Protein AF-A0A0J7KJ78-F1 (afdb_monomer_lite)

InterPro domains:
  IPR024145 Histone deacetylase complex subunit SAP30/SAP30-like [PTHR13286] (16-134)
  IPR025717 Histone deacetylase complex subunit SAP30 zinc-finger [PF13866] (15-88)
  IPR025718 Histone deacetylase complex subunit SAP30, Sin3 binding domain [PF13867] (106-133)

Structure (mmCIF, N/CA/C/O backbone):
data_AF-A0A0J7KJ78-F1
#
_entry.id   AF-A0A0J7KJ78-F1
#
loop_
_atom_site.group_PDB
_atom_site.id
_atom_site.type_symbol
_atom_site.label_atom_id
_atom_site.label_alt_id
_atom_site.label_comp_id
_atom_site.label_asym_id
_atom_site.label_entity_id
_atom_site.label_seq_id
_atom_site.pdbx_PDB_ins_code
_atom_site.Cartn_x
_atom_site.Cartn_y
_atom_site.Cartn_z
_atom_site.occupancy
_atom_site.B_iso_or_equiv
_atom_site.auth_seq_id
_atom_site.auth_comp_id
_atom_site.auth_asym_id
_atom_site.auth_atom_id
_at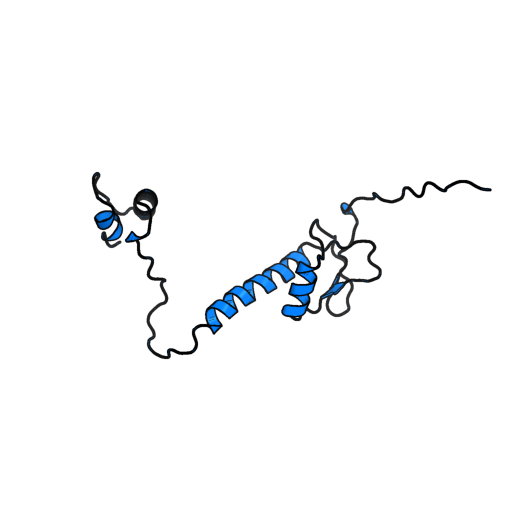om_site.pdbx_PDB_model_num
ATOM 1 N N . MET A 1 1 ? 47.546 -11.593 -13.029 1.00 41.75 1 MET A N 1
ATOM 2 C CA . MET A 1 1 ? 46.401 -11.460 -12.103 1.00 41.75 1 MET A CA 1
ATOM 3 C C . MET A 1 1 ? 45.654 -10.184 -12.456 1.00 41.75 1 MET A C 1
ATOM 5 O O . MET A 1 1 ? 46.176 -9.106 -12.203 1.00 41.75 1 MET A O 1
ATOM 9 N N . ASN A 1 2 ? 44.496 -10.301 -13.106 1.00 45.03 2 ASN A N 1
ATOM 10 C CA . ASN A 1 2 ? 43.690 -9.157 -13.536 1.00 45.03 2 ASN A CA 1
ATOM 11 C C . ASN A 1 2 ? 42.862 -8.635 -12.358 1.00 45.03 2 ASN A C 1
ATOM 13 O O . ASN A 1 2 ? 42.139 -9.398 -11.719 1.00 45.03 2 ASN A O 1
ATOM 17 N N . GLY A 1 3 ? 43.026 -7.344 -12.073 1.00 46.97 3 GLY A N 1
ATOM 18 C CA . GLY A 1 3 ? 42.365 -6.628 -10.992 1.00 46.97 3 GLY A CA 1
ATOM 19 C C . GLY A 1 3 ? 40.921 -6.251 -11.320 1.00 46.97 3 GLY A C 1
ATOM 20 O O . GLY A 1 3 ? 40.617 -5.823 -12.428 1.00 46.97 3 GLY A O 1
ATOM 21 N N . PHE A 1 4 ? 40.074 -6.455 -10.312 1.00 41.59 4 PHE A N 1
ATOM 22 C CA . PHE A 1 4 ? 38.828 -5.763 -9.973 1.00 41.59 4 PHE A CA 1
ATOM 23 C C . PHE A 1 4 ? 38.121 -4.969 -11.083 1.00 41.59 4 PHE A C 1
ATOM 25 O O . PHE A 1 4 ? 38.429 -3.810 -11.346 1.00 41.59 4 PHE A O 1
ATOM 32 N N . SER A 1 5 ? 37.060 -5.570 -11.626 1.00 50.25 5 SER A N 1
ATOM 33 C CA . SER A 1 5 ? 35.956 -4.839 -12.242 1.00 50.25 5 SER A CA 1
ATOM 34 C C . SER A 1 5 ? 35.207 -4.054 -11.161 1.00 50.25 5 SER A C 1
ATOM 36 O O . SER A 1 5 ? 34.554 -4.642 -10.299 1.00 50.25 5 SER A O 1
ATOM 38 N N . THR A 1 6 ? 35.285 -2.727 -11.209 1.00 50.31 6 THR A N 1
ATOM 39 C CA . THR A 1 6 ? 34.346 -1.824 -10.533 1.00 50.31 6 THR A CA 1
ATOM 40 C C . THR A 1 6 ? 32.974 -1.976 -11.188 1.00 50.31 6 THR A C 1
ATOM 42 O O . THR A 1 6 ? 32.632 -1.270 -12.133 1.00 50.31 6 THR A O 1
ATOM 45 N N . GLY A 1 7 ? 32.207 -2.963 -10.726 1.00 45.34 7 GLY A N 1
ATOM 46 C CA . GLY A 1 7 ? 30.794 -3.136 -11.056 1.00 45.34 7 GLY A CA 1
ATOM 47 C C . GLY A 1 7 ? 29.935 -2.138 -10.286 1.00 45.34 7 GLY A C 1
ATOM 48 O O . GLY A 1 7 ? 29.169 -2.529 -9.412 1.00 45.34 7 GLY A O 1
ATOM 49 N N . GLU A 1 8 ? 30.089 -0.850 -10.578 1.00 50.88 8 GLU A N 1
ATOM 50 C CA . GLU A 1 8 ? 29.216 0.210 -10.072 1.00 50.88 8 GLU A CA 1
ATOM 51 C C . GLU A 1 8 ? 28.005 0.355 -11.008 1.00 50.88 8 GLU A C 1
ATOM 53 O O . GLU A 1 8 ? 27.894 1.300 -11.781 1.00 50.88 8 GLU A O 1
ATOM 58 N N . GLU A 1 9 ? 27.086 -0.613 -10.964 1.00 50.22 9 GLU A N 1
ATOM 59 C CA . GLU A 1 9 ? 25.768 -0.516 -11.622 1.00 50.22 9 GLU A CA 1
ATOM 60 C C . GLU A 1 9 ? 24.613 -0.526 -10.606 1.00 50.22 9 GLU A C 1
ATOM 62 O O . GLU A 1 9 ? 23.507 -0.980 -10.898 1.00 50.22 9 GLU A O 1
ATOM 67 N N . ASP A 1 10 ? 24.850 -0.021 -9.396 1.00 51.78 10 ASP A N 1
ATOM 68 C CA . ASP A 1 10 ? 23.865 -0.031 -8.314 1.00 51.78 10 ASP A CA 1
ATOM 69 C C . ASP A 1 10 ? 23.435 1.392 -7.952 1.00 51.78 10 ASP A C 1
ATOM 71 O O . ASP A 1 10 ? 23.882 1.919 -6.942 1.00 51.78 10 ASP A O 1
ATOM 75 N N . SER A 1 11 ? 22.642 2.063 -8.805 1.00 53.38 11 SER A N 1
ATOM 76 C CA . SER A 1 11 ? 21.908 3.302 -8.433 1.00 53.38 11 SER A CA 1
ATOM 77 C C . SER A 1 11 ? 20.935 3.863 -9.488 1.00 53.38 11 SER A C 1
ATOM 79 O O . SER A 1 11 ? 20.533 5.023 -9.382 1.00 53.38 11 SER A O 1
ATOM 81 N N . ARG A 1 12 ? 20.479 3.098 -10.496 1.00 53.91 12 ARG A N 1
ATOM 82 C CA . ARG A 1 12 ? 19.322 3.574 -11.287 1.00 53.91 12 ARG A CA 1
ATOM 83 C C . ARG A 1 12 ? 18.103 3.574 -10.364 1.00 53.91 12 ARG A C 1
ATOM 85 O O . ARG A 1 12 ? 17.617 2.517 -9.967 1.00 53.91 12 ARG A O 1
ATOM 92 N N . GLY A 1 13 ? 17.741 4.779 -9.926 1.00 51.84 13 GLY A N 1
ATOM 93 C CA . GLY A 1 13 ? 16.841 5.042 -8.814 1.00 51.84 13 GLY A CA 1
ATOM 94 C C . GLY A 1 13 ? 15.480 4.371 -8.950 1.00 51.84 13 GLY A C 1
ATOM 95 O O . GLY A 1 13 ? 15.075 3.919 -10.017 1.00 51.84 13 GLY A O 1
ATOM 96 N N . ALA A 1 14 ? 14.750 4.355 -7.838 1.00 57.25 14 ALA A N 1
ATOM 97 C CA . ALA A 1 14 ? 13.423 3.760 -7.687 1.00 57.25 14 ALA A CA 1
ATOM 98 C C . ALA A 1 14 ? 12.367 4.178 -8.743 1.00 57.25 14 ALA A C 1
ATOM 100 O O . ALA A 1 14 ? 11.289 3.595 -8.761 1.00 57.25 14 ALA A O 1
ATOM 101 N N . ALA A 1 15 ? 12.655 5.156 -9.609 1.00 60.34 15 ALA A N 1
ATOM 102 C CA . ALA A 1 15 ? 11.726 5.746 -10.570 1.00 60.34 15 ALA A CA 1
ATOM 103 C C . ALA A 1 15 ? 11.267 4.794 -11.696 1.00 60.34 15 ALA A C 1
ATOM 105 O O . ALA A 1 15 ? 10.133 4.929 -12.145 1.00 60.34 15 ALA A O 1
ATOM 106 N N . ASP A 1 16 ? 12.081 3.804 -12.089 1.00 76.88 16 ASP A N 1
ATOM 107 C CA . ASP A 1 16 ? 11.751 2.883 -13.199 1.00 76.88 16 ASP A CA 1
ATOM 108 C C . ASP A 1 16 ? 11.438 1.449 -12.733 1.00 76.88 16 ASP A C 1
ATOM 110 O O . ASP A 1 16 ? 11.270 0.528 -13.536 1.00 76.88 16 ASP A O 1
ATOM 114 N N . GLN A 1 17 ? 11.396 1.220 -11.419 1.00 88.38 17 GLN A N 1
ATOM 115 C CA . GLN A 1 17 ? 11.185 -0.114 -10.868 1.00 88.38 17 GLN A CA 1
ATOM 116 C C . GLN A 1 17 ? 9.703 -0.494 -10.918 1.00 88.38 17 GLN A C 1
ATOM 118 O O . GLN A 1 17 ? 8.827 0.315 -10.625 1.00 88.38 17 GLN A O 1
ATOM 123 N N . ILE A 1 18 ? 9.409 -1.748 -11.259 1.00 93.88 18 ILE A N 1
ATOM 124 C CA . ILE A 1 18 ? 8.046 -2.290 -11.297 1.00 93.88 18 ILE A CA 1
ATOM 125 C C . ILE A 1 18 ? 7.781 -3.064 -10.013 1.00 93.88 18 ILE A C 1
ATOM 127 O O . ILE A 1 18 ? 8.642 -3.794 -9.545 1.00 93.88 18 ILE A O 1
ATOM 131 N N . CYS A 1 19 ? 6.585 -2.927 -9.444 1.00 95.75 19 CYS A N 1
ATOM 132 C CA . CYS A 1 19 ? 6.182 -3.584 -8.203 1.00 95.75 19 CYS A CA 1
ATOM 133 C C . CYS A 1 19 ? 6.645 -5.051 -8.115 1.00 95.75 19 CYS A C 1
ATOM 135 O O . CYS A 1 19 ? 6.324 -5.865 -8.977 1.00 95.75 19 CYS A O 1
ATOM 137 N N . CYS A 1 20 ? 7.313 -5.413 -7.019 1.00 96.50 20 CYS A N 1
ATOM 138 C CA . CYS A 1 20 ? 7.897 -6.742 -6.817 1.00 96.50 20 CYS A CA 1
ATOM 139 C C . CYS A 1 20 ? 6.884 -7.861 -6.492 1.00 96.50 20 CYS A C 1
ATOM 141 O O . CYS A 1 20 ? 7.275 -8.910 -5.984 1.00 96.50 20 CYS A O 1
ATOM 143 N N . LEU A 1 21 ? 5.584 -7.637 -6.707 1.00 97.19 21 LEU A N 1
ATOM 144 C CA . LEU A 1 21 ? 4.525 -8.555 -6.282 1.00 97.19 21 LEU A CA 1
ATOM 145 C C . LEU A 1 21 ? 3.874 -9.266 -7.459 1.00 97.19 21 LEU A C 1
ATOM 147 O O . LEU A 1 21 ? 3.654 -8.670 -8.512 1.00 97.19 21 LEU A O 1
ATOM 151 N N . VAL A 1 22 ? 3.502 -10.516 -7.213 1.00 96.88 22 VAL A N 1
ATOM 152 C CA . VAL A 1 22 ? 2.649 -11.344 -8.062 1.00 96.88 22 VAL A CA 1
ATOM 153 C C . VAL A 1 22 ? 1.287 -11.455 -7.381 1.00 96.88 22 VAL A C 1
ATOM 155 O O . VAL A 1 22 ? 1.218 -11.916 -6.238 1.00 96.88 22 VAL A O 1
ATOM 158 N N . ASP A 1 23 ? 0.229 -11.015 -8.059 1.00 94.25 23 ASP A N 1
ATOM 159 C CA . ASP A 1 23 ? -1.158 -11.074 -7.586 1.00 94.25 23 ASP A CA 1
ATOM 160 C C . ASP A 1 23 ? -1.915 -12.160 -8.352 1.00 94.25 23 ASP A C 1
ATOM 162 O O . ASP A 1 23 ? -1.934 -12.158 -9.576 1.00 94.25 23 ASP A O 1
ATOM 166 N N . GLU A 1 24 ? -2.452 -13.150 -7.639 1.00 91.31 24 GLU A N 1
ATOM 167 C CA . GLU A 1 24 ? -3.150 -14.318 -8.216 1.00 91.31 24 GLU A CA 1
ATOM 168 C C . GLU A 1 24 ? -2.389 -15.081 -9.325 1.00 91.31 24 GLU A C 1
ATOM 170 O O . GLU A 1 24 ? -2.983 -15.836 -10.088 1.00 91.31 24 GLU A O 1
ATOM 175 N N . GLY A 1 25 ? -1.059 -14.957 -9.373 1.00 90.12 25 GLY A N 1
ATOM 176 C CA . GLY A 1 25 ? -0.209 -15.579 -10.397 1.00 90.12 25 GLY A CA 1
ATOM 177 C C . GLY A 1 25 ? 0.224 -14.626 -11.515 1.00 90.12 25 GLY A C 1
ATOM 178 O O . GLY A 1 25 ? 1.105 -14.978 -12.295 1.00 90.12 25 GLY A O 1
ATOM 179 N N . GLU A 1 26 ? -0.307 -13.404 -11.552 1.00 94.50 26 GLU A N 1
ATOM 180 C CA . GLU A 1 26 ? 0.084 -12.367 -12.503 1.00 94.50 26 GLU A CA 1
ATOM 181 C C . GLU A 1 26 ? 1.094 -11.396 -11.886 1.00 94.50 26 GLU A C 1
ATOM 183 O O . GLU A 1 26 ? 0.881 -10.819 -10.815 1.00 94.50 26 GLU A O 1
ATOM 188 N N . ARG A 1 27 ? 2.230 -11.193 -12.564 1.00 95.19 27 ARG A N 1
ATOM 189 C CA . ARG A 1 27 ? 3.225 -10.209 -12.128 1.00 95.19 27 ARG A CA 1
ATOM 190 C C . ARG A 1 27 ? 2.641 -8.808 -12.265 1.00 95.19 27 ARG A C 1
ATOM 192 O O . ARG A 1 27 ? 2.191 -8.408 -13.337 1.00 95.19 27 ARG A O 1
ATOM 199 N N . CYS A 1 28 ? 2.707 -8.032 -11.189 1.00 95.38 28 CYS A N 1
ATOM 200 C CA . CYS A 1 28 ? 2.271 -6.648 -11.217 1.00 95.38 28 CYS A CA 1
ATOM 201 C C . CYS A 1 28 ? 3.113 -5.839 -12.212 1.00 95.38 28 CYS A C 1
ATOM 203 O O . CYS A 1 28 ? 4.337 -5.893 -12.172 1.00 95.38 28 CYS A O 1
ATOM 205 N N . SER A 1 29 ? 2.460 -5.046 -13.061 1.00 95.06 29 SER A N 1
ATOM 206 C CA . SER A 1 29 ? 3.103 -4.156 -14.040 1.00 95.06 29 SER A CA 1
ATOM 207 C C . SER A 1 29 ? 3.121 -2.684 -13.611 1.00 95.06 29 SER A C 1
ATOM 209 O O . SER A 1 29 ? 3.579 -1.818 -14.351 1.00 95.06 29 SER A O 1
ATOM 211 N N . ARG A 1 30 ? 2.609 -2.372 -12.413 1.00 95.25 30 ARG A N 1
ATOM 212 C CA . ARG A 1 30 ? 2.528 -0.997 -11.900 1.00 95.25 30 ARG A CA 1
ATOM 213 C C . ARG A 1 30 ? 3.898 -0.517 -11.403 1.00 95.25 30 ARG A C 1
ATOM 215 O O . ARG A 1 30 ? 4.615 -1.319 -10.796 1.00 95.25 30 ARG A O 1
ATOM 222 N N . PRO A 1 31 ? 4.223 0.780 -11.549 1.00 94.56 31 PRO A N 1
ATOM 223 C CA . PRO A 1 31 ? 5.458 1.335 -11.008 1.00 94.56 31 PRO A CA 1
ATOM 224 C C . PRO A 1 31 ? 5.500 1.163 -9.487 1.00 94.56 31 PRO A C 1
ATOM 226 O O . PRO A 1 31 ? 4.491 1.320 -8.788 1.00 94.56 31 PRO A O 1
ATOM 229 N N . ALA A 1 32 ? 6.665 0.785 -8.979 1.00 94.69 32 ALA A N 1
ATOM 230 C CA . ALA A 1 32 ? 6.928 0.690 -7.559 1.00 94.69 32 ALA A CA 1
ATOM 231 C C . ALA A 1 32 ? 6.963 2.095 -6.942 1.00 94.69 32 ALA A C 1
ATOM 233 O O . ALA A 1 32 ? 7.474 3.040 -7.532 1.00 94.69 32 ALA A O 1
ATOM 234 N N . GLY A 1 33 ? 6.396 2.226 -5.744 1.00 92.25 33 GLY A N 1
ATOM 235 C CA . GLY A 1 33 ? 6.527 3.428 -4.929 1.00 92.25 33 GLY A CA 1
ATOM 236 C C . GLY A 1 33 ? 7.637 3.270 -3.890 1.00 92.25 33 GLY A C 1
ATOM 237 O O . GLY A 1 33 ? 8.447 2.349 -3.933 1.00 92.25 33 GLY A O 1
ATOM 238 N N . ASN A 1 34 ? 7.613 4.123 -2.868 1.00 92.81 34 ASN A N 1
ATOM 239 C CA . ASN A 1 34 ? 8.606 4.095 -1.785 1.00 92.81 34 ASN A CA 1
ATOM 240 C C . ASN A 1 34 ? 8.323 3.029 -0.709 1.00 92.81 34 ASN A C 1
ATOM 242 O O . ASN A 1 34 ? 9.125 2.825 0.204 1.00 92.81 34 ASN A O 1
ATOM 246 N N . ALA A 1 35 ? 7.161 2.371 -0.759 1.00 94.44 35 ALA A N 1
ATOM 247 C CA . ALA A 1 35 ? 6.811 1.330 0.199 1.00 94.44 35 ALA A CA 1
ATOM 248 C C . ALA A 1 35 ? 7.503 0.012 -0.149 1.00 94.44 35 ALA A C 1
ATOM 250 O O . ALA A 1 35 ? 7.543 -0.390 -1.307 1.00 94.44 35 ALA A O 1
ATOM 251 N N . SER A 1 36 ? 8.003 -0.688 0.867 1.00 95.38 36 SER A N 1
ATOM 252 C CA . SER A 1 36 ? 8.692 -1.966 0.701 1.00 95.38 36 SER A CA 1
ATOM 253 C C . SER A 1 36 ? 7.917 -3.139 1.299 1.00 95.38 36 SER A C 1
ATOM 255 O O . SER A 1 36 ? 7.240 -3.033 2.331 1.00 95.38 36 SER A O 1
ATOM 257 N N . TYR A 1 37 ? 8.057 -4.298 0.664 1.00 95.81 37 TYR A N 1
ATOM 258 C CA . TYR A 1 37 ? 7.593 -5.588 1.142 1.00 95.81 37 TYR A CA 1
ATOM 259 C C . TYR A 1 37 ? 8.485 -6.083 2.289 1.00 95.81 37 TYR A C 1
ATOM 261 O O . TYR A 1 37 ? 9.359 -6.932 2.142 1.00 95.81 37 TYR A O 1
ATOM 269 N N . SER A 1 38 ? 8.292 -5.497 3.467 1.00 95.25 38 SER A N 1
ATOM 270 C CA . SER A 1 38 ? 9.003 -5.880 4.691 1.00 95.25 38 SER A CA 1
ATOM 271 C C . SER A 1 38 ? 8.414 -7.141 5.343 1.00 95.25 38 SER A C 1
ATOM 273 O O . SER A 1 38 ? 7.271 -7.521 5.082 1.00 95.25 38 SER A O 1
ATOM 275 N N . LYS A 1 39 ? 9.123 -7.730 6.321 1.00 95.19 39 LYS A N 1
ATOM 276 C CA . LYS A 1 39 ? 8.610 -8.855 7.142 1.00 95.19 39 LYS A CA 1
ATOM 277 C C . LYS A 1 39 ? 7.243 -8.562 7.785 1.00 95.19 39 LYS A C 1
ATOM 279 O O . LYS A 1 39 ? 6.446 -9.470 8.006 1.00 95.19 39 LYS A O 1
ATOM 284 N N . ARG A 1 40 ? 6.946 -7.292 8.092 1.00 93.56 40 ARG A N 1
ATOM 285 C CA . ARG A 1 40 ? 5.630 -6.862 8.603 1.00 93.56 40 ARG A CA 1
ATOM 286 C C . ARG A 1 40 ? 4.535 -7.030 7.546 1.00 93.56 40 ARG A C 1
ATOM 288 O O . ARG A 1 40 ? 3.435 -7.478 7.874 1.00 93.56 40 ARG A O 1
ATOM 295 N N . ILE A 1 41 ? 4.828 -6.659 6.303 1.00 94.44 41 ILE A N 1
ATOM 296 C CA . ILE A 1 41 ? 3.909 -6.816 5.176 1.00 94.44 41 ILE A CA 1
ATOM 297 C C . ILE A 1 41 ? 3.691 -8.300 4.890 1.00 94.44 41 ILE A C 1
ATOM 299 O O . ILE A 1 41 ? 2.540 -8.720 4.833 1.00 94.44 41 ILE A O 1
ATOM 303 N N . GLN A 1 42 ? 4.759 -9.102 4.861 1.00 94.94 42 GLN A N 1
ATOM 304 C CA . GLN A 1 42 ? 4.672 -10.557 4.708 1.00 94.94 42 GLN A CA 1
ATOM 305 C C . GLN A 1 42 ? 3.740 -11.188 5.753 1.00 94.94 42 GLN A C 1
ATOM 307 O O . GLN A 1 42 ? 2.794 -11.886 5.399 1.00 94.94 42 GLN A O 1
ATOM 312 N N . LYS A 1 43 ? 3.917 -10.858 7.042 1.00 93.69 43 LYS A N 1
ATOM 313 C CA . LYS A 1 43 ? 3.002 -11.314 8.106 1.00 93.69 43 LYS A CA 1
ATOM 314 C C . LYS A 1 43 ? 1.552 -10.905 7.843 1.00 93.69 43 LYS A C 1
ATOM 316 O O . LYS A 1 43 ? 0.652 -11.704 8.072 1.00 93.69 43 LYS A O 1
ATOM 321 N N . THR A 1 44 ? 1.320 -9.677 7.377 1.00 92.75 44 THR A N 1
ATOM 322 C CA . THR A 1 44 ? -0.034 -9.183 7.084 1.00 92.75 44 THR A CA 1
ATOM 323 C C . THR A 1 44 ? -0.666 -9.971 5.943 1.00 92.75 44 THR A C 1
ATOM 325 O O . THR A 1 44 ? -1.804 -10.404 6.081 1.00 92.75 44 THR A O 1
ATOM 328 N N . VAL A 1 45 ? 0.075 -10.202 4.858 1.00 93.75 45 VAL A N 1
ATOM 329 C CA . VAL A 1 45 ? -0.361 -10.994 3.700 1.00 93.75 45 VAL A CA 1
ATOM 330 C C . VAL A 1 45 ? -0.745 -12.409 4.128 1.00 93.75 45 VAL A C 1
ATOM 332 O O . VAL A 1 45 ? -1.867 -12.831 3.855 1.00 93.75 45 VAL A O 1
ATOM 335 N N . THR A 1 46 ? 0.112 -13.097 4.891 1.00 92.50 46 THR A N 1
ATOM 336 C CA . THR A 1 46 ? -0.167 -14.453 5.391 1.00 92.50 46 THR A CA 1
ATOM 337 C C . THR A 1 46 ? -1.371 -14.482 6.336 1.00 92.50 46 THR A C 1
ATOM 339 O O . THR A 1 46 ? -2.288 -15.275 6.144 1.00 92.50 46 THR A O 1
ATOM 342 N N . GLN A 1 47 ? -1.427 -13.586 7.329 1.00 90.94 47 GLN A N 1
ATOM 343 C CA . GLN A 1 47 ? -2.534 -13.526 8.298 1.00 90.94 47 GLN A CA 1
ATOM 344 C C . GLN A 1 47 ? -3.874 -13.155 7.658 1.00 90.94 47 GLN A C 1
ATOM 346 O O . GLN A 1 47 ? -4.930 -13.493 8.190 1.00 90.94 47 GLN A O 1
ATOM 351 N N . ARG A 1 48 ? -3.843 -12.418 6.546 1.00 88.75 48 ARG A N 1
ATOM 352 C CA . ARG A 1 48 ? -5.031 -12.019 5.784 1.00 88.75 48 ARG A CA 1
ATOM 353 C C . ARG A 1 48 ? -5.370 -12.959 4.648 1.00 88.75 48 ARG A C 1
ATOM 355 O O . ARG A 1 48 ? -6.417 -12.768 4.042 1.00 88.75 48 ARG A O 1
ATOM 362 N N . ARG A 1 49 ? -4.511 -13.944 4.374 1.00 91.25 49 ARG A N 1
ATOM 363 C CA . ARG A 1 49 ? -4.636 -14.843 3.226 1.00 91.25 49 ARG A CA 1
ATOM 364 C C . ARG A 1 49 ? -4.787 -14.057 1.914 1.00 91.25 49 ARG A C 1
ATOM 366 O O . ARG A 1 49 ? -5.559 -14.449 1.046 1.00 91.25 49 ARG A O 1
ATOM 373 N N . LEU A 1 50 ? -4.077 -12.929 1.792 1.00 93.19 50 LEU A N 1
ATOM 374 C CA . LEU A 1 50 ? -4.000 -12.197 0.525 1.00 93.19 50 LEU A CA 1
ATOM 375 C C . LEU A 1 50 ? -3.206 -13.048 -0.466 1.00 93.19 50 LEU A C 1
ATOM 377 O O . LEU A 1 50 ? -2.174 -13.608 -0.098 1.00 93.19 50 LEU A O 1
ATOM 381 N N . LYS A 1 51 ? -3.658 -13.120 -1.716 1.00 94.00 51 LYS A N 1
ATOM 382 C CA . LYS A 1 51 ? -3.013 -13.901 -2.782 1.00 94.00 51 LYS A CA 1
ATOM 383 C C . LYS A 1 51 ? -1.836 -13.151 -3.424 1.00 94.00 51 LYS A C 1
ATOM 385 O O . LYS A 1 51 ? -1.669 -13.159 -4.635 1.00 94.00 51 LYS A O 1
ATOM 390 N N . LEU A 1 52 ? -1.025 -12.511 -2.584 1.00 95.19 52 LEU A N 1
ATOM 391 C CA . LEU A 1 52 ? 0.139 -11.731 -2.988 1.00 95.19 52 LEU A CA 1
ATOM 392 C C . LEU A 1 52 ? 1.412 -12.504 -2.652 1.00 95.19 52 LEU A C 1
ATOM 394 O O . LEU A 1 52 ? 1.635 -12.845 -1.489 1.00 95.19 52 LEU A O 1
ATOM 398 N N . ASN A 1 53 ? 2.271 -12.720 -3.642 1.00 94.81 53 ASN A N 1
ATOM 399 C CA . ASN A 1 53 ? 3.583 -13.341 -3.465 1.00 94.81 53 ASN A CA 1
ATOM 400 C C . ASN A 1 53 ? 4.695 -12.395 -3.916 1.00 94.81 53 ASN A C 1
ATOM 402 O O . ASN A 1 53 ? 4.469 -11.510 -4.738 1.00 94.81 53 ASN A O 1
ATOM 406 N N . LEU A 1 54 ? 5.894 -12.571 -3.359 1.00 94.44 54 LEU A N 1
ATOM 407 C CA . LEU A 1 54 ? 7.079 -11.864 -3.835 1.00 94.44 54 LEU A CA 1
ATOM 408 C C . LEU A 1 54 ? 7.549 -12.513 -5.140 1.00 94.44 54 LEU A C 1
ATOM 410 O O . LEU A 1 54 ? 7.650 -13.735 -5.216 1.00 94.44 54 LEU A O 1
ATOM 414 N N . ASP A 1 55 ? 7.849 -11.701 -6.146 1.00 93.75 55 ASP A N 1
ATOM 415 C CA . ASP A 1 55 ? 8.470 -12.174 -7.374 1.00 93.75 55 ASP A CA 1
ATOM 416 C C . ASP A 1 55 ? 9.970 -12.420 -7.146 1.00 93.75 55 ASP A C 1
ATOM 418 O O . ASP A 1 55 ? 10.736 -11.479 -6.929 1.00 93.75 55 ASP A O 1
ATOM 422 N N . ASN A 1 56 ? 10.406 -13.679 -7.225 1.00 89.56 56 ASN A N 1
ATOM 423 C CA . ASN A 1 56 ? 11.816 -14.056 -7.083 1.00 89.56 56 ASN A CA 1
ATOM 424 C C . ASN A 1 56 ? 12.726 -13.454 -8.168 1.00 89.56 56 ASN A C 1
ATOM 426 O O . ASN A 1 56 ? 13.938 -13.395 -7.975 1.00 89.56 56 ASN A O 1
ATOM 430 N N . MET A 1 57 ? 12.170 -13.010 -9.298 1.00 87.12 57 MET A N 1
ATOM 431 C CA . MET A 1 57 ? 12.912 -12.331 -10.360 1.00 87.12 57 MET A CA 1
ATOM 432 C C . MET A 1 57 ? 13.023 -10.817 -10.130 1.00 87.12 57 MET A C 1
ATOM 434 O O . MET A 1 57 ? 13.733 -10.135 -10.872 1.00 87.12 57 MET A O 1
ATOM 438 N N . ALA A 1 58 ? 12.311 -10.248 -9.151 1.00 88.50 58 ALA A N 1
ATOM 439 C CA . ALA A 1 58 ? 12.443 -8.836 -8.822 1.00 88.50 58 ALA A CA 1
ATOM 440 C C . ALA A 1 58 ? 13.780 -8.579 -8.110 1.00 88.50 58 ALA A C 1
ATOM 442 O O . ALA A 1 58 ? 14.090 -9.173 -7.082 1.00 88.50 58 ALA A O 1
ATOM 443 N N . ARG A 1 59 ? 14.567 -7.633 -8.635 1.00 89.00 59 ARG A N 1
ATOM 444 C CA . ARG A 1 59 ? 15.858 -7.221 -8.048 1.00 89.00 59 ARG A CA 1
ATOM 445 C C . ARG A 1 59 ? 15.706 -6.268 -6.852 1.00 89.00 59 ARG A C 1
ATOM 447 O O . ARG A 1 59 ? 16.696 -5.756 -6.347 1.00 89.00 59 ARG A O 1
ATOM 454 N N . HIS A 1 60 ? 14.475 -6.002 -6.419 1.00 92.06 60 HIS A N 1
ATOM 455 C CA . HIS A 1 60 ? 14.139 -5.083 -5.334 1.00 92.06 60 HIS A CA 1
ATOM 456 C C . HIS A 1 60 ? 12.877 -5.556 -4.600 1.00 92.06 60 HIS A C 1
ATOM 458 O O . HIS A 1 60 ? 12.153 -6.436 -5.062 1.00 92.06 60 HIS A O 1
ATOM 464 N N . ILE A 1 61 ? 12.596 -4.933 -3.454 1.00 94.81 61 ILE A N 1
ATOM 465 C CA . ILE A 1 61 ? 11.466 -5.285 -2.581 1.00 94.81 61 ILE A CA 1
ATOM 466 C C . ILE A 1 61 ? 10.371 -4.211 -2.545 1.00 94.81 61 ILE A C 1
ATOM 468 O O . ILE A 1 61 ? 9.556 -4.199 -1.627 1.00 94.81 61 ILE A O 1
ATOM 472 N N . TYR A 1 62 ? 10.367 -3.266 -3.482 1.00 95.88 62 TYR A N 1
ATOM 473 C CA . TYR A 1 62 ? 9.414 -2.151 -3.482 1.00 95.88 62 TYR A CA 1
ATOM 474 C C . TYR A 1 62 ? 8.086 -2.511 -4.153 1.00 95.88 62 TYR A C 1
ATOM 476 O O . TYR A 1 62 ? 8.046 -3.229 -5.153 1.00 95.88 62 TYR A O 1
ATOM 484 N N . ILE A 1 63 ? 6.994 -1.986 -3.599 1.00 96.31 63 ILE A N 1
ATOM 485 C CA . ILE A 1 63 ? 5.620 -2.260 -4.028 1.00 96.31 63 ILE A CA 1
ATOM 486 C C . ILE A 1 63 ? 4.948 -0.992 -4.554 1.00 96.31 63 ILE A C 1
ATOM 488 O O . ILE A 1 63 ? 5.268 0.115 -4.122 1.00 96.31 63 ILE A O 1
ATOM 492 N N . CYS A 1 64 ? 3.995 -1.145 -5.473 1.00 96.31 64 CYS A N 1
ATOM 493 C CA . CYS A 1 64 ? 3.196 -0.027 -5.973 1.00 96.31 64 CYS A CA 1
ATOM 494 C C . CYS A 1 64 ? 2.215 0.503 -4.914 1.00 96.31 64 CYS A C 1
ATOM 496 O O . CYS A 1 64 ? 1.834 -0.203 -3.971 1.00 96.31 64 CYS A O 1
ATOM 498 N N . ASP A 1 65 ? 1.739 1.734 -5.111 1.00 96.12 65 ASP A N 1
ATOM 499 C CA . ASP A 1 65 ? 0.764 2.363 -4.211 1.00 96.12 65 ASP A CA 1
ATOM 500 C C . ASP A 1 65 ? -0.559 1.598 -4.132 1.00 96.12 65 ASP A C 1
ATOM 502 O O . ASP A 1 65 ? -1.166 1.519 -3.061 1.00 96.12 65 ASP A O 1
ATOM 506 N N . TYR A 1 66 ? -0.962 0.955 -5.230 1.00 96.62 66 TYR A N 1
ATOM 507 C CA . TYR A 1 66 ? -2.141 0.094 -5.257 1.00 96.62 66 TYR A CA 1
ATOM 508 C C . TYR A 1 66 ? -2.015 -1.057 -4.247 1.00 96.62 66 TYR A C 1
ATOM 510 O O . TYR A 1 66 ? -2.840 -1.185 -3.340 1.00 96.62 66 TYR A O 1
ATOM 518 N N . HIS A 1 67 ? -0.943 -1.852 -4.324 1.00 96.69 67 HIS A N 1
ATOM 519 C CA . HIS A 1 67 ? -0.739 -2.966 -3.396 1.00 96.69 67 HIS A CA 1
ATOM 520 C C . HIS A 1 67 ? -0.508 -2.500 -1.963 1.00 96.69 67 HIS A C 1
ATOM 522 O O . HIS A 1 67 ? -1.018 -3.118 -1.025 1.00 96.69 67 HIS A O 1
ATOM 528 N N . LYS A 1 68 ? 0.187 -1.373 -1.776 1.00 96.06 68 LYS A N 1
ATOM 529 C CA . LYS A 1 68 ? 0.291 -0.727 -0.465 1.00 96.06 68 LYS A CA 1
ATOM 530 C C . LYS A 1 68 ? -1.100 -0.481 0.127 1.00 96.06 68 LYS A C 1
ATOM 532 O O . LYS A 1 68 ? -1.318 -0.797 1.297 1.00 96.06 68 LYS A O 1
ATOM 537 N N . GLN A 1 69 ? -2.036 0.050 -0.656 1.00 95.62 69 GLN A N 1
ATOM 538 C CA . GLN A 1 69 ? -3.385 0.357 -0.190 1.00 95.62 69 GLN A CA 1
ATOM 539 C C . GLN A 1 69 ? -4.203 -0.912 0.085 1.00 95.62 69 GLN A C 1
ATOM 541 O O . GLN A 1 69 ? -4.822 -1.005 1.143 1.00 95.62 69 GLN A O 1
ATOM 546 N N . VAL A 1 70 ? -4.117 -1.934 -0.775 1.00 94.25 70 VAL A N 1
ATOM 547 C CA . VAL A 1 70 ? -4.750 -3.251 -0.555 1.00 94.25 70 VAL A CA 1
ATOM 548 C C . VAL A 1 70 ? -4.307 -3.863 0.779 1.00 94.25 70 VAL A C 1
ATOM 550 O O . VAL A 1 70 ? -5.140 -4.244 1.608 1.00 94.25 70 VAL A O 1
ATOM 553 N N . ILE A 1 71 ? -2.998 -3.887 1.043 1.00 94.00 71 ILE A N 1
ATOM 554 C CA . ILE A 1 71 ? -2.439 -4.417 2.294 1.00 94.00 71 ILE A CA 1
ATOM 555 C C . ILE A 1 71 ? -2.888 -3.577 3.503 1.00 94.00 71 ILE A C 1
ATOM 557 O O . ILE A 1 71 ? -3.222 -4.123 4.561 1.00 94.00 71 ILE A O 1
ATOM 561 N N . GLN A 1 72 ? -2.931 -2.249 3.363 1.00 92.50 72 GLN A N 1
ATOM 562 C CA . GLN A 1 72 ? -3.395 -1.347 4.420 1.00 92.50 72 GLN A CA 1
ATOM 563 C C . GLN A 1 72 ? -4.881 -1.557 4.751 1.00 92.50 72 GLN A C 1
ATOM 565 O O . GLN A 1 72 ? -5.220 -1.693 5.929 1.00 92.50 72 GLN A O 1
ATOM 570 N N . CYS A 1 73 ? -5.749 -1.653 3.741 1.00 90.62 73 CYS A N 1
ATOM 571 C CA . CYS A 1 73 ? -7.181 -1.915 3.904 1.0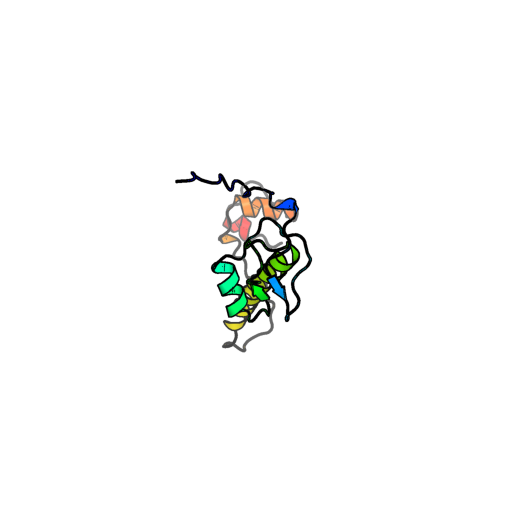0 90.62 73 CYS A CA 1
ATOM 572 C C . CYS A 1 73 ? -7.450 -3.286 4.527 1.00 90.62 73 CYS A C 1
ATOM 574 O O . CYS A 1 73 ? -8.323 -3.422 5.386 1.00 90.62 73 CYS A O 1
ATOM 576 N N . ALA A 1 74 ? -6.681 -4.309 4.147 1.00 86.69 74 ALA A N 1
ATOM 577 C CA . ALA A 1 74 ? -6.768 -5.607 4.797 1.00 86.69 74 ALA A CA 1
ATOM 578 C C . ALA A 1 74 ? -6.473 -5.459 6.298 1.00 86.69 74 ALA A C 1
ATOM 580 O O . ALA A 1 74 ? -7.220 -5.971 7.135 1.00 86.69 74 ALA A O 1
ATOM 581 N N . ARG A 1 75 ? -5.430 -4.707 6.678 1.00 82.81 75 ARG A N 1
ATOM 582 C CA . ARG A 1 75 ? -5.075 -4.495 8.089 1.00 82.81 75 ARG A CA 1
ATOM 583 C C . ARG A 1 75 ? -6.218 -3.870 8.897 1.00 82.81 75 ARG A C 1
ATOM 585 O O . ARG A 1 75 ? -6.536 -4.410 9.957 1.00 82.81 75 ARG A O 1
ATOM 592 N N . THR A 1 76 ? -6.828 -2.791 8.405 1.00 81.25 76 THR A N 1
ATOM 593 C CA . THR A 1 76 ? -7.891 -2.051 9.112 1.00 81.25 76 THR A CA 1
ATOM 594 C C . THR A 1 76 ? -9.185 -2.854 9.248 1.00 81.25 76 THR A C 1
ATOM 596 O O . THR A 1 76 ? -9.759 -2.874 10.336 1.00 81.25 76 THR A O 1
ATOM 599 N N . LYS A 1 77 ? -9.601 -3.606 8.217 1.00 75.94 77 LYS A N 1
ATOM 600 C CA . LYS A 1 77 ? -10.822 -4.436 8.271 1.00 75.94 77 LYS A CA 1
ATOM 601 C C . LYS A 1 77 ? -10.824 -5.448 9.427 1.00 75.94 77 LYS A C 1
ATOM 603 O O . LYS A 1 77 ? -11.843 -5.609 10.086 1.00 75.94 77 LYS A O 1
ATOM 608 N N . GLN A 1 78 ? -9.695 -6.087 9.751 1.00 71.69 78 GLN A N 1
ATOM 609 C CA . GLN A 1 78 ? -9.651 -6.981 10.926 1.00 71.69 78 GLN A CA 1
ATOM 610 C C . GLN A 1 78 ? -9.722 -6.225 12.244 1.00 71.69 78 GLN A C 1
ATOM 612 O O . GLN A 1 78 ? -10.276 -6.760 13.193 1.00 71.69 78 GLN A O 1
ATOM 617 N N . GLN A 1 79 ? -9.125 -5.035 12.349 1.00 70.62 79 GLN A N 1
ATOM 618 C CA . GLN A 1 79 ? -9.231 -4.266 13.591 1.00 70.62 79 GLN A CA 1
ATOM 619 C C . GLN A 1 79 ? -10.701 -3.961 13.884 1.00 70.62 79 GLN A C 1
ATOM 621 O O . GLN A 1 79 ? -11.137 -4.131 15.017 1.00 70.62 79 GLN A O 1
ATOM 626 N N . GLN A 1 80 ? -11.478 -3.644 12.846 1.00 71.75 80 GLN A N 1
ATOM 627 C CA . GLN A 1 80 ? -12.923 -3.479 12.955 1.00 71.75 80 GLN A CA 1
ATOM 628 C C . GLN A 1 80 ? -13.654 -4.798 13.269 1.00 71.75 80 GLN A C 1
ATOM 630 O O . GLN A 1 80 ? -14.513 -4.821 14.140 1.00 71.75 80 GLN A O 1
ATOM 635 N N . GLN A 1 81 ? -13.296 -5.915 12.625 1.00 66.56 81 GLN A N 1
ATOM 636 C CA . GLN A 1 81 ? -13.923 -7.218 12.904 1.00 66.56 81 GLN A CA 1
ATOM 637 C C . GLN A 1 81 ? -13.602 -7.767 14.301 1.00 66.56 81 GLN A C 1
ATOM 639 O O . GLN A 1 81 ? -14.478 -8.329 14.940 1.00 66.56 81 GLN A O 1
ATOM 644 N N . ARG A 1 82 ? -12.373 -7.596 14.807 1.00 62.25 82 ARG A N 1
ATOM 645 C CA . ARG A 1 82 ? -12.004 -7.988 16.179 1.00 62.25 82 ARG A CA 1
ATOM 646 C C . ARG A 1 82 ? -12.756 -7.168 17.217 1.00 62.25 82 ARG A C 1
ATOM 648 O O . ARG A 1 82 ? -13.177 -7.732 18.209 1.00 62.25 82 ARG A O 1
ATOM 655 N N . ARG A 1 83 ? -12.963 -5.873 16.958 1.00 59.47 83 ARG A N 1
ATOM 656 C CA . ARG A 1 83 ? -13.800 -5.018 17.812 1.00 59.47 83 ARG A CA 1
ATOM 657 C C . ARG A 1 83 ? -15.251 -5.488 17.873 1.00 59.47 83 ARG A C 1
ATOM 659 O O . ARG A 1 83 ? -15.864 -5.314 18.906 1.00 59.47 83 ARG A O 1
ATOM 666 N N . ARG A 1 84 ? -15.769 -6.089 16.796 1.00 57.25 84 ARG A N 1
ATOM 667 C CA . ARG A 1 84 ? -17.126 -6.658 16.762 1.00 57.25 84 ARG A CA 1
ATOM 668 C C . ARG A 1 84 ? -17.220 -8.066 17.356 1.00 57.25 84 ARG A C 1
ATOM 670 O O . ARG A 1 84 ? -18.262 -8.430 17.866 1.00 57.25 84 ARG A O 1
ATOM 677 N N . LYS A 1 85 ? -16.155 -8.870 17.275 1.00 45.56 85 LYS A N 1
ATOM 678 C CA . LYS A 1 85 ? -16.169 -10.275 17.722 1.00 45.56 85 LYS A CA 1
ATOM 679 C C . LYS A 1 85 ? -16.055 -10.448 19.247 1.00 45.56 85 LYS A C 1
ATOM 681 O O . LYS A 1 85 ? -16.345 -11.528 19.737 1.00 45.56 85 LYS A O 1
ATOM 686 N N . ASP A 1 86 ? -15.658 -9.408 19.974 1.00 47.69 86 ASP A N 1
ATOM 687 C CA . ASP A 1 86 ? -15.668 -9.383 21.447 1.00 47.69 86 ASP A CA 1
ATOM 688 C C . ASP A 1 86 ? -17.065 -9.065 22.033 1.00 47.69 86 ASP A C 1
ATOM 690 O O . ASP A 1 86 ? -17.208 -9.003 23.245 1.00 47.69 86 ASP A O 1
ATOM 694 N N . SER A 1 87 ? -18.093 -8.860 21.193 1.00 51.16 87 SER A N 1
ATOM 695 C CA . SER A 1 87 ? -19.438 -8.420 21.615 1.00 51.16 87 SER A CA 1
ATOM 696 C C . SER A 1 87 ? -20.518 -9.515 21.580 1.00 51.16 87 SER A C 1
ATOM 698 O O . SER A 1 87 ? -21.692 -9.201 21.708 1.00 51.16 87 SER A O 1
ATOM 700 N N . GLU A 1 88 ? -20.167 -10.792 21.404 1.00 44.22 88 GLU A N 1
ATOM 701 C CA . GLU A 1 88 ? -21.145 -11.886 21.225 1.00 44.22 88 GLU A CA 1
ATOM 702 C C . GLU A 1 88 ? -21.285 -12.776 22.482 1.00 44.22 88 GLU A C 1
ATOM 704 O O . GLU A 1 88 ? -21.211 -13.998 22.384 1.00 44.22 88 GLU A O 1
ATOM 709 N N . GLU A 1 89 ? -21.472 -12.179 23.664 1.00 46.41 89 GLU A N 1
ATOM 710 C CA . GLU A 1 89 ? -22.087 -12.862 24.823 1.00 46.41 89 GLU A CA 1
ATOM 711 C C . GLU A 1 89 ? -22.908 -11.886 25.686 1.00 46.41 89 GLU A C 1
ATOM 713 O O . GLU A 1 89 ? -22.801 -11.881 26.906 1.00 46.41 89 GLU A O 1
ATOM 718 N N . ASP A 1 90 ? -23.730 -11.038 25.059 1.00 44.75 90 ASP A N 1
ATOM 719 C CA . ASP A 1 90 ? -24.848 -10.400 25.765 1.00 44.75 90 ASP A CA 1
ATOM 720 C C . ASP A 1 90 ? -25.965 -10.047 24.773 1.00 44.75 90 ASP A C 1
ATOM 722 O O . ASP A 1 90 ? -25.938 -9.040 24.069 1.00 44.75 90 ASP A O 1
ATOM 726 N N . SER A 1 91 ? -26.917 -10.965 24.611 1.00 53.81 91 SER A N 1
ATOM 727 C CA . SER A 1 91 ? -28.136 -10.714 23.840 1.00 53.81 91 SER A CA 1
ATOM 728 C C . SER A 1 91 ? -29.138 -10.032 24.763 1.00 53.81 91 SER A C 1
ATOM 730 O O . SER A 1 91 ? -29.810 -10.720 25.530 1.00 53.81 91 SER A O 1
ATOM 732 N N . GLY A 1 92 ? -29.208 -8.701 24.690 1.00 48.94 92 GLY A N 1
ATOM 733 C CA . GLY A 1 92 ? -29.926 -7.895 25.676 1.00 48.94 92 GLY A CA 1
ATOM 734 C C . GLY A 1 92 ? -30.792 -6.769 25.132 1.00 48.94 92 GLY A C 1
ATOM 735 O O . GLY A 1 92 ? -31.975 -6.774 25.420 1.00 48.94 92 GLY A O 1
ATOM 736 N N . GLU A 1 93 ? -30.298 -5.825 24.325 1.00 39.97 93 GLU A N 1
ATOM 737 C CA . GLU A 1 93 ? -31.137 -4.683 23.930 1.00 39.97 93 GLU A CA 1
ATOM 738 C C . GLU A 1 93 ? -30.697 -4.001 22.634 1.00 39.97 93 GLU A C 1
ATOM 740 O O . GLU A 1 93 ? -29.544 -3.645 22.418 1.00 39.97 93 GLU A O 1
ATOM 745 N N . THR A 1 94 ? -31.673 -3.764 21.760 1.00 52.38 94 THR A N 1
ATOM 746 C CA . THR A 1 94 ? -31.566 -2.744 20.720 1.00 52.38 94 THR A CA 1
ATOM 747 C C . THR A 1 94 ? -31.707 -1.379 21.388 1.00 52.38 94 THR A C 1
ATOM 749 O O . THR A 1 94 ? -32.825 -0.901 21.551 1.00 52.38 94 THR A O 1
ATOM 752 N N . ASP A 1 95 ? -30.600 -0.733 21.738 1.00 48.78 95 ASP A N 1
ATOM 753 C CA . ASP A 1 95 ? -30.540 0.726 21.721 1.00 48.78 95 ASP A CA 1
ATOM 754 C C . ASP A 1 95 ? -29.140 1.178 21.300 1.00 48.78 95 ASP A C 1
ATOM 756 O O . ASP A 1 95 ? -28.130 0.626 21.717 1.00 48.78 95 ASP A O 1
ATOM 760 N N . ASN A 1 96 ? -29.110 2.119 20.366 1.00 42.19 96 ASN A N 1
ATOM 761 C CA . ASN A 1 96 ? -27.942 2.738 19.748 1.00 42.19 96 ASN A CA 1
ATOM 762 C C . ASN A 1 96 ? -26.641 2.697 20.581 1.00 42.19 96 ASN A C 1
ATOM 764 O O . ASN A 1 96 ? -26.510 3.442 21.548 1.00 42.19 96 ASN A O 1
ATOM 768 N N . ASP A 1 97 ? -25.611 1.996 20.087 1.00 47.59 97 ASP A N 1
ATOM 769 C CA . ASP A 1 97 ? -24.197 2.267 20.400 1.00 47.59 97 ASP A CA 1
ATOM 770 C C . ASP A 1 97 ? -23.791 3.673 19.890 1.00 47.59 97 ASP A C 1
ATOM 772 O O . ASP A 1 97 ? -22.945 3.839 19.004 1.00 47.59 97 ASP A O 1
ATOM 776 N N . LEU A 1 98 ? -24.395 4.734 20.433 1.00 45.09 98 LEU A N 1
ATOM 777 C CA . LEU A 1 98 ? -23.637 5.952 20.651 1.00 45.09 98 LEU A CA 1
ATOM 778 C C . LEU A 1 98 ? -22.701 5.619 21.812 1.00 45.09 98 LEU A C 1
ATOM 780 O O . LEU A 1 98 ? -23.198 5.326 22.897 1.00 45.09 98 LEU A O 1
ATOM 784 N N . PRO A 1 99 ? -21.368 5.655 21.634 1.00 53.94 99 PRO A N 1
ATOM 785 C CA . PRO A 1 99 ? -20.490 5.562 22.786 1.00 53.94 99 PRO A CA 1
ATOM 786 C C . PRO A 1 99 ? -20.912 6.667 23.753 1.00 53.94 99 PRO A C 1
ATOM 788 O O . PRO A 1 99 ? -20.913 7.841 23.369 1.00 53.94 99 PRO A O 1
ATOM 791 N N . GLU A 1 100 ? -21.304 6.293 24.969 1.00 57.16 100 GLU A N 1
ATOM 792 C CA . GLU A 1 100 ? -21.581 7.237 26.043 1.00 57.16 100 GLU A CA 1
ATOM 793 C C . GLU A 1 100 ? -20.262 7.950 26.360 1.00 57.16 100 GLU A C 1
ATOM 795 O O . GLU A 1 100 ? -19.414 7.488 27.125 1.00 57.16 100 GLU A O 1
ATOM 800 N N . VAL A 1 101 ? -20.007 9.045 25.642 1.00 66.06 101 VAL A N 1
ATOM 801 C CA . VAL A 1 101 ? -18.839 9.880 25.879 1.00 66.06 101 VAL A CA 1
ATOM 802 C C . VAL A 1 101 ? -19.129 10.624 27.164 1.00 66.06 101 VAL A C 1
ATOM 804 O O . VAL A 1 101 ? -19.849 11.621 27.157 1.00 66.06 101 VAL A O 1
ATOM 807 N N . ASP A 1 102 ? -18.538 10.151 28.256 1.00 79.31 102 ASP A N 1
ATOM 808 C CA . ASP A 1 102 ? -18.529 10.878 29.515 1.00 79.31 102 ASP A CA 1
ATOM 809 C C . ASP A 1 102 ? -17.830 12.233 29.311 1.00 79.31 102 ASP A C 1
ATOM 811 O O . ASP A 1 102 ? -16.599 12.366 29.312 1.00 79.31 102 ASP A O 1
ATOM 815 N N . LEU A 1 103 ? -18.643 13.271 29.111 1.00 80.31 103 LEU A N 1
ATOM 816 C CA . LEU A 1 103 ? -18.191 14.644 28.922 1.00 80.31 103 LEU A CA 1
ATOM 817 C C . LEU A 1 103 ? -17.429 15.149 30.152 1.00 80.31 103 LEU A C 1
ATOM 819 O O . LEU A 1 103 ? -16.582 16.037 30.024 1.00 80.31 103 LEU A O 1
ATOM 823 N N . PHE A 1 104 ? -17.649 14.564 31.332 1.00 81.19 104 PHE A N 1
ATOM 824 C CA . PHE A 1 104 ? -16.891 14.905 32.522 1.00 81.19 104 PHE A CA 1
ATOM 825 C C . PHE A 1 104 ? -15.432 14.456 32.421 1.00 81.19 104 PHE A C 1
ATOM 827 O O . PHE A 1 104 ? -14.567 15.071 33.039 1.00 81.19 104 PHE A O 1
ATOM 834 N N . GLN A 1 105 ? -15.084 13.452 31.618 1.00 83.75 105 GLN A N 1
ATOM 835 C CA . GLN A 1 105 ? -13.680 13.064 31.424 1.00 83.75 105 GLN A CA 1
ATOM 836 C C . GLN A 1 105 ? -12.914 14.031 30.515 1.00 83.75 105 GLN A C 1
ATOM 838 O O . GLN A 1 105 ? -11.682 14.096 30.562 1.00 83.75 105 GLN A O 1
ATOM 843 N N . LEU A 1 106 ? -13.616 14.842 29.722 1.00 84.44 106 LEU A N 1
ATOM 844 C CA . LEU A 1 106 ? -12.988 15.805 28.828 1.00 84.44 106 LEU A CA 1
ATOM 845 C C . LEU A 1 106 ? -12.409 17.007 29.590 1.00 84.44 106 LEU A C 1
ATOM 847 O O . LEU A 1 106 ? -12.923 17.481 30.607 1.00 84.44 106 LEU A O 1
ATOM 851 N N . GLN A 1 107 ? -11.316 17.553 29.056 1.00 87.50 107 GLN A N 1
ATOM 852 C CA . GLN A 1 107 ? -10.738 18.792 29.569 1.00 87.50 107 GLN A CA 1
ATOM 853 C C . GLN A 1 107 ? -11.698 19.974 29.357 1.00 87.50 107 GLN A C 1
ATOM 855 O O . GLN A 1 107 ? -12.379 20.072 28.335 1.00 87.50 107 GLN A O 1
ATOM 860 N N . VAL A 1 108 ? -11.669 20.946 30.276 1.00 85.31 108 VAL A N 1
ATOM 861 C CA . VAL A 1 108 ? -12.496 22.170 30.219 1.00 85.31 108 VAL A CA 1
ATOM 862 C C . VAL A 1 108 ? -12.340 22.916 28.886 1.00 85.31 108 VAL A C 1
ATOM 864 O O . VAL A 1 108 ? -13.318 23.431 28.343 1.00 85.31 108 VAL A O 1
ATOM 867 N N . GLY A 1 109 ? -11.127 22.956 28.324 1.00 86.81 109 GLY A N 1
ATOM 868 C CA . GLY A 1 109 ? -10.871 23.571 27.017 1.00 86.81 109 GLY A CA 1
ATOM 869 C C . GLY A 1 109 ? -11.590 22.859 25.865 1.00 86.81 109 GLY A C 1
ATOM 870 O O . GLY A 1 109 ? -12.146 23.520 24.987 1.00 86.81 109 GLY A O 1
ATOM 871 N N . THR A 1 110 ? -11.639 21.525 25.902 1.00 88.31 110 THR A N 1
ATOM 872 C CA . THR A 1 110 ? -12.345 20.690 24.921 1.00 88.31 110 THR A CA 1
ATOM 873 C C . THR A 1 110 ? -13.852 20.898 25.011 1.00 88.31 110 THR A C 1
ATOM 875 O O . THR A 1 110 ? -14.485 21.130 23.985 1.00 88.31 110 THR A O 1
ATOM 878 N N . LEU A 1 111 ? -14.413 20.939 26.225 1.00 87.88 111 LEU A N 1
ATOM 879 C CA . LEU A 1 111 ? -15.838 21.210 26.447 1.00 87.88 111 LEU A CA 1
ATOM 880 C C . LEU A 1 111 ? -16.255 22.590 25.917 1.00 87.88 111 LEU A C 1
ATOM 882 O O . LEU A 1 111 ? -17.253 22.719 25.209 1.00 87.88 111 LEU A O 1
ATOM 886 N N . ARG A 1 112 ? -15.457 23.634 26.186 1.00 86.62 112 ARG A N 1
ATOM 887 C CA . ARG A 1 112 ? -15.713 24.988 25.658 1.00 86.62 112 ARG A CA 1
ATOM 888 C C . ARG A 1 112 ? -15.616 25.040 24.132 1.00 86.62 112 ARG A C 1
ATOM 890 O O . ARG A 1 112 ? -16.433 25.704 23.494 1.00 86.62 112 ARG A O 1
ATOM 897 N N . ARG A 1 113 ? -14.630 24.355 23.538 1.00 88.25 113 ARG A N 1
ATOM 898 C CA . ARG A 1 113 ? -14.465 24.280 22.077 1.00 88.25 113 ARG A CA 1
ATOM 899 C C . ARG A 1 113 ? -15.642 23.557 21.425 1.00 88.25 113 ARG A C 1
ATOM 901 O O . ARG A 1 113 ? -16.169 24.063 20.440 1.00 88.25 113 ARG A O 1
ATOM 908 N N . TYR A 1 114 ? -16.056 22.425 21.990 1.00 87.62 114 TYR A N 1
ATOM 909 C CA . TYR A 1 114 ? -17.200 21.645 21.525 1.00 87.62 114 TYR A CA 1
ATOM 910 C C . TYR A 1 114 ? -18.474 22.496 21.528 1.00 87.62 114 TYR A C 1
ATOM 912 O O . TYR A 1 114 ? -19.101 22.675 20.489 1.00 87.62 114 TYR A O 1
ATOM 920 N N . LYS A 1 115 ? -18.791 23.156 22.646 1.00 85.12 115 LYS A N 1
ATOM 921 C CA . LYS A 1 115 ? -19.977 24.020 22.730 1.00 85.12 115 LYS A CA 1
ATOM 922 C C . LYS A 1 115 ? -19.944 25.199 21.762 1.00 85.12 115 LYS A C 1
ATOM 924 O O . LYS A 1 115 ? -20.958 25.495 21.141 1.00 85.12 115 LYS A O 1
ATOM 929 N N . ARG A 1 116 ? -18.778 25.825 21.548 1.00 84.81 116 ARG A N 1
ATOM 930 C CA . ARG A 1 116 ? -18.617 26.870 20.520 1.00 84.81 116 ARG A CA 1
ATOM 931 C C . ARG A 1 116 ? -18.888 26.332 19.114 1.00 84.81 116 ARG A C 1
ATOM 933 O O . ARG A 1 116 ? -19.538 27.013 18.329 1.00 84.81 116 ARG A O 1
ATOM 940 N N . HIS A 1 117 ? -18.395 25.133 18.806 1.00 88.69 117 HIS A N 1
ATOM 941 C CA . HIS A 1 117 ? -18.592 24.489 17.508 1.00 88.69 117 HIS A CA 1
ATOM 942 C C . HIS A 1 117 ? -20.079 24.232 17.225 1.00 88.69 117 HIS A C 1
ATOM 944 O O . HIS A 1 117 ? -20.565 24.559 16.147 1.00 88.69 117 HIS A O 1
ATOM 950 N N . TYR A 1 118 ? -20.813 23.737 18.223 1.00 86.94 118 TYR A N 1
ATOM 951 C CA . TYR A 1 118 ? -22.253 23.472 18.128 1.00 86.94 118 TYR A CA 1
ATOM 952 C C . TYR A 1 118 ? -23.137 24.673 18.499 1.00 86.94 118 TYR A C 1
ATOM 954 O O . TYR A 1 118 ? -24.348 24.532 18.612 1.00 86.94 118 TYR A O 1
ATOM 962 N N . LYS A 1 119 ? -22.551 25.870 18.663 1.00 85.00 119 LYS A N 1
ATOM 963 C CA . LYS A 1 119 ? -23.253 27.120 19.015 1.00 85.00 119 LYS A CA 1
ATOM 964 C C . LYS A 1 119 ? -24.106 27.027 20.294 1.00 85.00 119 LYS A C 1
ATOM 966 O O . LYS A 1 119 ? -25.053 27.791 20.462 1.00 85.00 119 LYS A O 1
ATOM 971 N N . VAL A 1 120 ? -23.740 26.141 21.221 1.00 84.06 120 VAL A 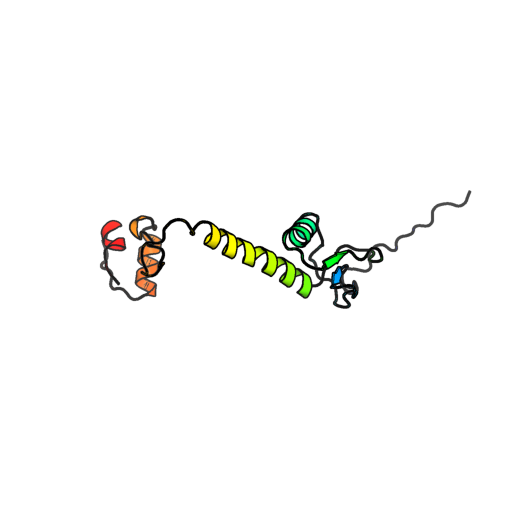N 1
ATOM 972 C CA . VAL A 1 120 ? -24.379 26.022 22.537 1.00 84.06 120 VAL A CA 1
ATOM 97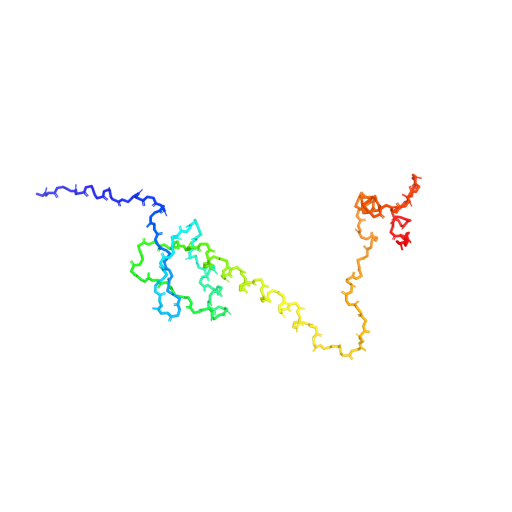3 C C . VAL A 1 120 ? -23.987 27.237 23.374 1.00 84.06 120 VAL A C 1
ATOM 975 O O . VAL A 1 120 ? -22.802 27.480 23.626 1.00 84.06 120 VAL A O 1
ATOM 9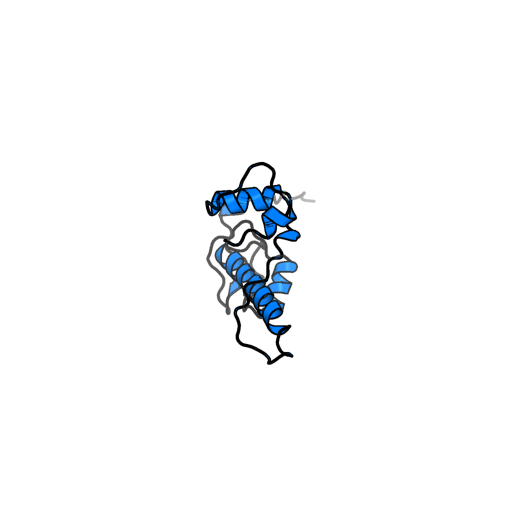78 N N . SER A 1 121 ? -24.982 28.015 23.801 1.00 75.69 121 SER A N 1
ATOM 979 C CA . SER A 1 121 ? -24.757 29.201 24.628 1.00 75.69 121 SER A CA 1
ATOM 980 C C . SER A 1 121 ? -24.176 28.799 25.984 1.00 75.69 121 SER A C 1
ATOM 982 O O . SER A 1 121 ? -24.769 28.025 26.733 1.00 75.69 121 SER A O 1
ATOM 984 N N . THR A 1 122 ? -23.000 29.328 26.320 1.00 75.31 122 THR A N 1
ATOM 985 C CA . THR A 1 122 ? -22.366 29.118 27.628 1.00 75.31 122 THR A CA 1
ATOM 986 C C . THR A 1 122 ? -22.073 30.444 28.293 1.00 75.31 122 THR A C 1
ATOM 988 O O . THR A 1 122 ? -21.452 31.315 27.682 1.00 75.31 122 THR A O 1
ATOM 991 N N . ARG A 1 123 ? -22.435 30.575 29.570 1.00 77.50 123 ARG A N 1
ATOM 992 C CA . ARG A 1 123 ? -22.070 31.739 30.380 1.00 77.50 123 ARG A CA 1
ATOM 993 C C . ARG A 1 123 ? -20.586 31.699 30.790 1.00 77.50 123 ARG A C 1
ATOM 995 O O . ARG A 1 123 ? -20.052 30.617 31.061 1.00 77.50 123 ARG A O 1
ATOM 1002 N N . PRO A 1 124 ? -19.901 32.855 30.870 1.00 72.75 124 PRO A N 1
ATOM 1003 C CA . PRO A 1 124 ? -18.603 32.946 31.534 1.00 72.75 124 PRO A CA 1
ATOM 1004 C C . PRO A 1 124 ? -18.722 32.478 32.993 1.00 72.75 124 PRO A C 1
ATOM 1006 O O . PRO A 1 124 ? -19.702 32.796 33.658 1.00 72.75 124 PRO A O 1
ATOM 1009 N N . GLY A 1 125 ? -17.748 31.707 33.484 1.00 75.19 125 GLY A N 1
ATOM 1010 C CA . GLY A 1 125 ? -17.719 31.234 34.878 1.00 75.19 125 GLY A CA 1
ATOM 1011 C C . GLY A 1 125 ? -18.270 29.827 35.143 1.00 75.19 125 GLY A C 1
ATOM 1012 O O . GLY A 1 125 ? -18.170 29.364 36.273 1.00 75.19 125 GLY A O 1
ATOM 1013 N N . LEU A 1 126 ? -18.785 29.111 34.133 1.00 78.31 126 LEU A N 1
ATOM 1014 C CA . LEU A 1 126 ? -19.211 27.716 34.324 1.00 78.31 126 LEU A CA 1
ATOM 1015 C C . LEU A 1 126 ? -18.022 26.795 34.644 1.00 78.31 126 LEU A C 1
ATOM 1017 O O . LEU A 1 126 ? -16.986 26.843 33.961 1.00 78.31 126 LEU A O 1
ATOM 1021 N N . ASN A 1 127 ? -18.200 25.964 35.674 1.00 79.69 127 ASN A N 1
ATOM 1022 C CA . ASN A 1 127 ? -17.238 24.960 36.123 1.00 79.69 127 ASN A CA 1
ATOM 1023 C C . ASN A 1 127 ? -17.290 23.690 35.245 1.00 79.69 127 ASN A C 1
ATOM 1025 O O . ASN A 1 127 ? -18.086 23.590 34.315 1.00 79.69 127 ASN A O 1
ATOM 1029 N N . LYS A 1 128 ? -16.402 22.721 35.498 1.00 82.38 128 LYS A N 1
ATOM 1030 C CA . LYS A 1 128 ? -16.267 21.511 34.669 1.00 82.38 128 LYS A CA 1
ATOM 1031 C C . LYS A 1 128 ? -17.552 20.673 34.614 1.00 82.38 128 LYS A C 1
ATOM 1033 O O . LYS A 1 128 ? -17.937 20.277 33.521 1.00 82.38 128 LYS A O 1
ATOM 1038 N N . ALA A 1 129 ? -18.213 20.463 35.754 1.00 81.81 129 ALA A N 1
ATOM 1039 C CA . ALA A 1 129 ? -19.476 19.724 35.833 1.00 81.81 129 ALA A CA 1
ATOM 1040 C C . ALA A 1 129 ? -20.566 20.433 35.022 1.00 81.81 129 ALA A C 1
ATOM 1042 O O . ALA A 1 129 ? -21.097 19.884 34.071 1.00 81.81 129 ALA A O 1
ATOM 1043 N N . GLN A 1 130 ? -20.744 21.735 35.247 1.00 80.56 130 GLN A N 1
ATOM 1044 C CA . GLN A 1 130 ? -21.684 22.561 34.484 1.00 80.56 130 GLN A CA 1
ATOM 1045 C C . GLN A 1 130 ? -21.351 22.619 32.984 1.00 80.56 130 GLN A C 1
ATOM 1047 O O . GLN A 1 130 ? -22.211 22.881 32.146 1.00 80.56 130 GLN A O 1
ATOM 1052 N N . LEU A 1 1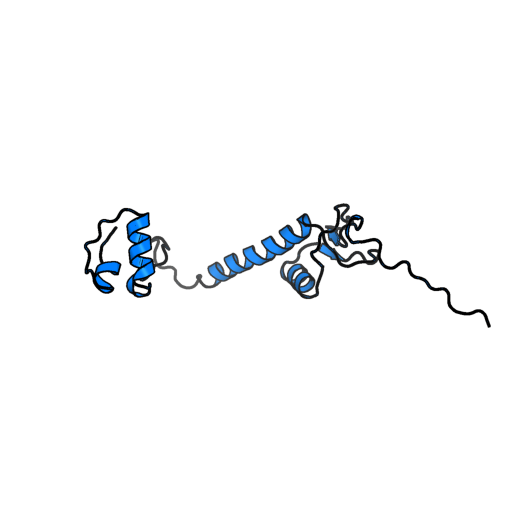31 ? -20.089 22.423 32.601 1.00 81.69 131 LEU A N 1
ATOM 1053 C CA . LEU A 1 131 ? -19.713 22.330 31.197 1.00 81.69 131 LEU A CA 1
ATOM 1054 C C . LEU A 1 131 ? -20.031 20.961 30.585 1.00 81.69 131 LEU A C 1
ATOM 1056 O O . LEU A 1 131 ? -20.279 20.932 29.383 1.00 81.69 131 LEU A O 1
ATOM 1060 N N . ALA A 1 132 ? -20.062 19.892 31.373 1.00 80.69 132 ALA A N 1
ATOM 1061 C CA . ALA A 1 132 ? -20.463 18.556 30.946 1.00 80.69 132 ALA A CA 1
ATOM 1062 C C . ALA A 1 132 ? -21.995 18.376 30.947 1.00 80.69 132 ALA A C 1
ATOM 1064 O O . ALA A 1 132 ? -22.525 17.821 29.995 1.00 80.69 132 ALA A O 1
ATOM 1065 N N . ASP A 1 133 ? -22.694 18.939 31.938 1.00 77.12 133 ASP A N 1
ATOM 1066 C CA . ASP A 1 133 ? -24.122 18.682 32.199 1.00 77.12 133 ASP A CA 1
ATOM 1067 C C . ASP A 1 133 ? -25.095 19.523 31.361 1.00 77.12 133 ASP A C 1
ATOM 1069 O O . ASP A 1 133 ? -26.295 19.258 31.348 1.00 77.12 133 ASP A O 1
ATOM 1073 N N . VAL A 1 134 ? -24.629 20.580 30.683 1.00 68.12 134 VAL A N 1
ATOM 1074 C CA . VAL A 1 134 ? -25.515 21.355 29.793 1.00 68.12 134 VAL A CA 1
ATOM 1075 C C . VAL A 1 134 ? -25.792 20.501 28.565 1.00 68.12 134 VAL A C 1
ATOM 1077 O O . VAL A 1 134 ? -24.974 20.455 27.641 1.00 68.12 134 VAL A O 1
ATOM 1080 N N . SER A 1 135 ? -26.949 19.847 28.606 1.00 57.19 135 SER A N 1
ATOM 1081 C CA . SER A 1 135 ? -27.608 19.169 27.498 1.00 57.19 135 SER A CA 1
ATOM 1082 C C . SER A 1 135 ? -27.591 20.048 26.245 1.00 57.19 135 SER A C 1
ATOM 1084 O O . SER A 1 135 ? -27.888 21.245 26.319 1.00 57.19 135 SER A O 1
ATOM 1086 N N . ILE A 1 136 ? -27.194 19.450 25.121 1.00 52.19 136 ILE A N 1
ATOM 1087 C CA . ILE A 1 136 ? -27.256 20.037 23.775 1.00 52.19 136 ILE A CA 1
ATOM 1088 C C . ILE A 1 136 ? -28.720 20.135 23.347 1.00 52.19 136 ILE A C 1
ATOM 1090 O O . ILE A 1 136 ? -29.472 19.190 23.672 1.00 52.19 136 ILE A O 1
#

pLDDT: mean 78.03, std 18.24, range [39.97, 97.19]

Sequence (136 aa):
MNGFSTGEEDSRGAADQICCLVDEGERCSRPAGNASYSKRIQKTVTQRRLKLNLDNMARHIYICDYHKQVIQCARTKQQQQRRRKDSEEDSGETDNDLPEVDLFQLQVGTLRRYKRHYKVSTRPGLNKAQLADVSI

Organism: Lasius niger (NCBI:txid67767)

Secondary structure (DSSP, 8-state):
-------------GGG-B--EEETTEEP-SBP-SEE--HHHHHHHHHHT--EEE-TT-SS-EE-HHHHHHHHHHHHHHHHHHHHHTT-S-------------GGGS-HHHHHHHHHHTT----TT--HHHHHHS--

Radius of gyration: 26.77 Å; chains: 1; bounding box: 78×48×50 Å

Foldseek 3Di:
DDDDDPPPPPPPDQQAFFAQKDAPNRGGRHRFDPDFCDPVLVVLCVVLVGRIDGRPPGPGGTHHPVVVVVSVVSVVVVVVVVVVVVPPPDPDDPDDPPPPPQQLVDDPVVLVVVCVVVVPDDDPPDDSVSSRPPDD